Protein AF-A0A2A2QNN0-F1 (afdb_monomer)

Sequence (94 aa):
MLKKYAIDYTIHPQHNHAVCTHFTDDPIEAEDFLMHLLVARARIGEIRHDGVALVGLQYDRLLRIAAERIASAMLLESLVLDPSAVKARFGLAI

Solvent-accessible surface area (backbone atoms only — not comparable to full-atom values): 5268 Å² total; per-residue (Å²): 132,84,56,32,34,39,38,32,32,20,68,54,58,93,85,37,84,64,77,46,72,50,74,38,71,49,71,64,59,52,36,53,50,50,31,51,36,59,76,67,62,32,44,76,69,51,47,23,50,77,84,39,75,52,58,66,71,63,40,52,48,50,53,48,47,19,52,27,33,52,54,38,52,53,47,30,68,77,66,73,48,56,72,69,55,47,34,74,76,70,69,40,48,124

Foldseek 3Di:
DPFFKWWWWAQPVVPDDDIDIDTHNDLVVVLVVLLVCVVSVIGTDFIGGNNHTDDDPRVVVSNQLSVLVNVQVCCCVVVVDDPVCCCVPPVGHD

Structure (mmCIF, N/CA/C/O backbone):
data_AF-A0A2A2QNN0-F1
#
_entry.id   AF-A0A2A2QNN0-F1
#
loop_
_atom_site.group_PDB
_atom_site.id
_atom_site.type_symbol
_atom_site.label_atom_id
_atom_site.label_alt_id
_atom_site.label_comp_id
_atom_site.label_asym_id
_atom_site.label_entity_id
_atom_site.label_seq_id
_atom_site.pdbx_PDB_ins_code
_atom_site.Cartn_x
_atom_site.Cartn_y
_atom_site.Cartn_z
_atom_site.occupancy
_atom_site.B_iso_or_equiv
_atom_site.auth_seq_id
_atom_site.auth_comp_id
_atom_site.auth_asym_id
_atom_site.auth_atom_id
_atom_site.pdbx_PDB_model_num
ATOM 1 N N . MET A 1 1 ? -0.693 14.502 -18.680 1.00 53.22 1 MET A N 1
ATOM 2 C CA . MET A 1 1 ? -0.169 14.582 -17.301 1.00 53.22 1 MET A CA 1
ATOM 3 C C . MET A 1 1 ? 0.827 13.451 -17.112 1.00 53.22 1 MET A C 1
ATOM 5 O O . MET A 1 1 ? 0.526 12.347 -17.552 1.00 53.22 1 MET A O 1
ATOM 9 N N . LEU A 1 2 ? 2.018 13.725 -16.567 1.00 55.84 2 LEU A N 1
ATOM 10 C CA . LEU A 1 2 ? 2.954 12.660 -16.192 1.00 55.84 2 LEU A CA 1
ATOM 11 C C . LEU A 1 2 ? 2.335 11.904 -15.015 1.00 55.84 2 LEU A C 1
ATOM 13 O O . LEU A 1 2 ? 1.995 12.523 -14.009 1.00 55.84 2 LEU A O 1
ATOM 17 N N . LYS A 1 3 ? 2.151 10.593 -15.158 1.00 63.69 3 LYS A N 1
ATOM 18 C CA . LYS A 1 3 ? 1.658 9.759 -14.063 1.00 63.69 3 LYS A CA 1
ATOM 19 C C . LYS A 1 3 ? 2.757 9.647 -13.009 1.00 63.69 3 LYS A C 1
ATOM 21 O O . LYS A 1 3 ? 3.886 9.299 -13.357 1.00 63.69 3 LYS A O 1
ATOM 26 N N . LYS A 1 4 ? 2.437 9.987 -11.759 1.00 86.44 4 LYS A N 1
ATOM 27 C CA . LYS A 1 4 ? 3.427 10.066 -10.677 1.00 86.44 4 LYS A CA 1
ATOM 28 C C . LYS A 1 4 ? 3.848 8.689 -10.202 1.00 86.44 4 LYS A C 1
ATOM 30 O O . LYS A 1 4 ? 5.035 8.453 -10.041 1.00 86.44 4 LYS A O 1
ATOM 35 N N . TYR A 1 5 ? 2.906 7.772 -10.034 1.00 93.62 5 TYR A N 1
ATOM 36 C CA . TYR A 1 5 ? 3.170 6.408 -9.609 1.00 93.62 5 TYR A CA 1
ATOM 37 C C . TYR A 1 5 ? 3.205 5.438 -10.789 1.00 93.62 5 TYR A C 1
ATOM 39 O O . TYR A 1 5 ? 2.369 5.492 -11.695 1.00 93.62 5 TYR A O 1
ATOM 47 N N . ALA A 1 6 ? 4.154 4.508 -10.736 1.00 96.62 6 ALA A N 1
ATOM 48 C CA . ALA A 1 6 ? 4.185 3.310 -11.563 1.00 96.62 6 ALA A CA 1
ATOM 49 C C . ALA A 1 6 ? 4.469 2.098 -10.667 1.00 96.62 6 ALA A C 1
ATOM 51 O O . ALA A 1 6 ? 5.500 2.061 -10.00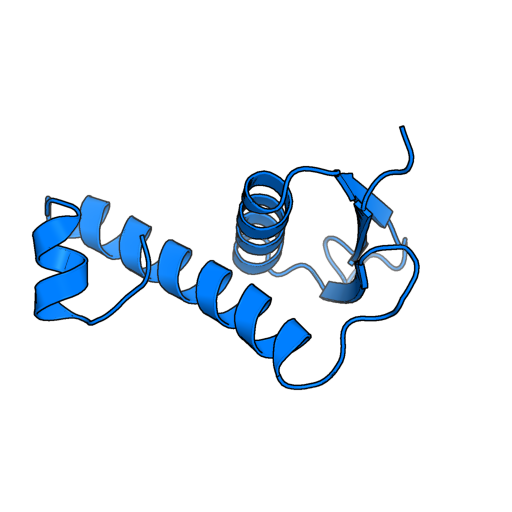0 1.00 96.62 6 ALA A O 1
ATOM 52 N N . ILE A 1 7 ? 3.560 1.126 -10.643 1.00 97.25 7 ILE A N 1
ATOM 53 C CA . ILE A 1 7 ? 3.643 -0.073 -9.803 1.00 97.25 7 ILE A CA 1
ATOM 54 C C . ILE A 1 7 ? 3.744 -1.285 -10.719 1.00 97.25 7 ILE A C 1
ATOM 56 O O . ILE A 1 7 ? 2.784 -1.603 -11.424 1.00 97.25 7 ILE A O 1
ATOM 60 N N . ASP A 1 8 ? 4.886 -1.962 -10.695 1.00 97.38 8 ASP A N 1
ATOM 61 C CA . ASP A 1 8 ? 5.094 -3.206 -11.428 1.00 97.38 8 ASP A CA 1
ATOM 62 C C . ASP A 1 8 ? 4.625 -4.397 -10.600 1.00 97.38 8 ASP A C 1
ATOM 64 O O . ASP A 1 8 ? 4.904 -4.497 -9.402 1.00 97.38 8 ASP A O 1
ATOM 68 N N . TYR A 1 9 ? 3.926 -5.331 -11.237 1.00 97.00 9 TYR A N 1
ATOM 69 C CA . TYR A 1 9 ? 3.387 -6.501 -10.562 1.00 97.00 9 TYR A CA 1
ATOM 70 C C . TYR A 1 9 ? 3.188 -7.695 -11.498 1.00 97.00 9 TYR A C 1
ATOM 72 O O . TYR A 1 9 ? 3.103 -7.562 -12.718 1.00 97.00 9 TYR A O 1
ATOM 80 N N . THR A 1 10 ? 3.055 -8.878 -10.902 1.00 96.56 10 THR A N 1
ATOM 81 C CA . THR A 1 10 ? 2.677 -10.118 -11.588 1.00 96.56 10 THR A CA 1
ATOM 82 C C . THR A 1 10 ? 1.536 -10.791 -10.833 1.00 96.56 10 THR A C 1
ATOM 84 O O . THR A 1 10 ? 1.672 -11.137 -9.656 1.00 96.56 10 THR A O 1
ATOM 87 N N . ILE A 1 11 ? 0.412 -11.015 -11.517 1.00 93.12 11 ILE A N 1
ATOM 88 C CA . ILE A 1 11 ? -0.723 -11.790 -10.990 1.00 93.12 11 ILE A CA 1
ATOM 89 C C . ILE A 1 11 ? -0.432 -13.284 -11.172 1.00 93.12 11 ILE A C 1
ATOM 91 O O . ILE A 1 11 ? 0.038 -13.678 -12.236 1.00 93.12 11 ILE A O 1
ATOM 95 N N . HIS A 1 12 ? -0.751 -14.115 -10.175 1.00 86.56 12 HIS A N 1
ATOM 96 C CA . HIS A 1 12 ? -0.476 -15.561 -10.165 1.00 86.56 12 HIS A CA 1
ATOM 97 C C . HIS A 1 12 ? 1.004 -15.900 -10.428 1.00 86.56 12 HIS A C 1
ATOM 99 O O . HIS A 1 12 ? 1.304 -16.693 -11.321 1.00 86.56 12 HIS A O 1
ATOM 105 N N . PRO A 1 13 ? 1.953 -15.356 -9.644 1.00 82.19 13 PRO A N 1
ATOM 106 C CA . PRO A 1 13 ? 3.390 -15.459 -9.927 1.00 82.19 13 PRO A CA 1
ATOM 107 C C . PRO A 1 13 ? 3.952 -16.893 -9.913 1.00 82.19 13 PRO A C 1
ATOM 109 O O . PRO A 1 13 ? 5.094 -17.104 -10.303 1.00 82.19 13 PRO A O 1
ATOM 112 N N . GLN A 1 14 ? 3.178 -17.878 -9.447 1.00 84.25 14 GLN A N 1
ATOM 113 C CA . GLN A 1 14 ? 3.526 -19.302 -9.516 1.00 84.25 14 GLN A CA 1
ATOM 114 C C . GLN A 1 14 ? 3.333 -19.903 -10.920 1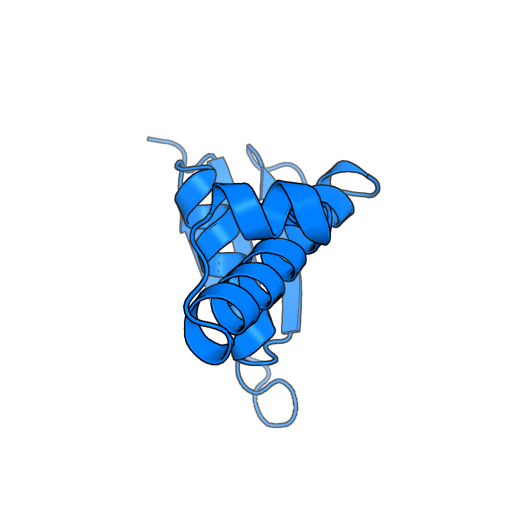.00 84.25 14 GLN A C 1
ATOM 116 O O . GLN A 1 14 ? 3.978 -20.892 -11.245 1.00 84.25 14 GLN A O 1
ATOM 121 N N . HIS A 1 15 ? 2.455 -19.315 -11.741 1.00 83.12 15 HIS A N 1
ATOM 122 C CA . HIS A 1 15 ? 2.059 -19.834 -13.059 1.00 83.12 15 HIS A CA 1
ATOM 123 C C . HIS A 1 15 ? 2.217 -18.805 -14.187 1.00 83.12 15 HIS A C 1
ATOM 125 O O . HIS A 1 15 ? 2.030 -19.132 -15.356 1.00 83.12 15 HIS A O 1
ATOM 131 N N . ASN A 1 16 ? 2.519 -17.554 -13.845 1.00 81.38 16 ASN A N 1
ATOM 132 C CA . ASN A 1 16 ? 2.585 -16.436 -14.769 1.00 81.38 16 ASN A CA 1
ATOM 133 C C . ASN A 1 16 ? 3.863 -15.631 -14.523 1.00 81.38 16 ASN A C 1
ATOM 135 O O . ASN A 1 16 ? 4.236 -15.372 -13.380 1.00 81.38 16 ASN A O 1
ATOM 139 N N . HIS A 1 17 ? 4.501 -15.212 -15.614 1.00 83.19 17 HIS A N 1
ATOM 140 C CA . HIS A 1 17 ? 5.717 -14.398 -15.611 1.00 83.19 17 HIS A CA 1
ATOM 141 C C . HIS A 1 17 ? 5.510 -13.022 -16.256 1.00 83.19 17 HIS A C 1
ATOM 143 O O . HIS A 1 17 ? 6.451 -12.234 -16.321 1.00 83.19 17 HIS A O 1
ATOM 149 N N . ALA A 1 18 ? 4.302 -12.723 -16.744 1.00 91.00 18 ALA A N 1
ATOM 150 C CA . ALA A 1 18 ? 4.003 -11.425 -17.326 1.00 91.00 18 ALA A CA 1
ATOM 151 C C . ALA A 1 18 ? 4.071 -10.334 -16.249 1.00 91.00 18 ALA A C 1
ATOM 153 O O . ALA A 1 18 ? 3.412 -10.418 -15.208 1.00 91.00 18 ALA A O 1
ATOM 154 N N . VAL A 1 19 ? 4.879 -9.311 -16.514 1.00 93.38 19 VAL A N 1
ATOM 155 C CA . VAL A 1 19 ? 4.938 -8.102 -15.695 1.00 93.38 19 VAL A CA 1
ATOM 156 C C . VAL A 1 19 ? 3.943 -7.102 -16.265 1.00 93.38 19 VAL A C 1
ATOM 158 O O . VAL A 1 19 ? 3.978 -6.776 -17.451 1.00 93.38 19 VAL A O 1
ATOM 161 N N . CYS A 1 20 ? 3.046 -6.635 -15.411 1.00 95.56 20 CYS A N 1
ATOM 162 C CA . CYS A 1 20 ? 2.124 -5.551 -15.694 1.00 95.56 20 CYS A CA 1
ATOM 163 C C . CYS A 1 20 ? 2.564 -4.312 -14.919 1.00 95.56 20 CYS A C 1
ATOM 165 O O . CYS A 1 20 ? 3.134 -4.432 -13.836 1.00 95.56 20 CYS A O 1
ATOM 167 N N . THR A 1 21 ? 2.240 -3.132 -15.442 1.00 96.62 21 THR A N 1
ATOM 168 C CA . THR A 1 21 ? 2.469 -1.869 -14.738 1.00 96.62 21 THR A CA 1
ATOM 169 C C . THR A 1 21 ? 1.152 -1.131 -14.592 1.00 96.62 21 THR A C 1
ATOM 171 O O . THR A 1 21 ? 0.464 -0.857 -15.578 1.00 96.62 21 THR A O 1
ATOM 174 N N . HIS A 1 22 ? 0.791 -0.812 -13.356 1.00 96.38 22 HIS A N 1
ATOM 175 C CA . HIS A 1 22 ? -0.296 0.107 -13.059 1.00 96.38 22 HIS A CA 1
ATOM 176 C C . HIS A 1 22 ? 0.274 1.515 -12.914 1.00 96.38 22 HIS A C 1
ATOM 178 O O . HIS A 1 22 ? 1.337 1.695 -12.323 1.00 96.38 22 HIS A O 1
ATOM 184 N N . PHE A 1 23 ? -0.430 2.511 -13.448 1.00 95.62 23 PHE A N 1
ATOM 185 C CA . PHE A 1 23 ? 0.018 3.892 -13.386 1.00 95.62 23 PHE A CA 1
ATOM 186 C C . PHE A 1 23 ? -1.108 4.820 -12.943 1.00 95.62 23 PHE A C 1
ATOM 188 O O . PHE A 1 23 ? -2.144 4.877 -13.617 1.00 95.62 23 PHE A O 1
ATOM 195 N N . THR A 1 24 ? -0.825 5.641 -11.937 1.00 94.69 24 THR A N 1
ATOM 196 C CA . THR A 1 24 ? -1.741 6.636 -11.370 1.00 94.69 24 THR A CA 1
ATOM 197 C C . THR A 1 24 ? -0.975 7.888 -10.933 1.00 94.69 24 THR A C 1
ATOM 199 O O . THR A 1 24 ? 0.235 7.844 -10.714 1.00 94.69 24 THR A O 1
ATOM 202 N N . ASP A 1 25 ? -1.635 9.036 -10.871 1.00 92.06 25 ASP A N 1
ATOM 203 C CA . ASP A 1 25 ? -1.148 10.256 -10.224 1.00 92.06 25 ASP A CA 1
ATOM 204 C C . ASP A 1 25 ? -1.811 10.526 -8.863 1.00 92.06 25 ASP A C 1
ATOM 206 O O . ASP A 1 25 ? -1.363 11.429 -8.149 1.00 92.06 25 ASP A O 1
ATOM 210 N N . ASP A 1 26 ? -2.802 9.718 -8.478 1.00 91.25 26 ASP A N 1
ATOM 211 C CA . ASP A 1 26 ? -3.480 9.777 -7.189 1.00 91.25 26 ASP A CA 1
ATOM 212 C C . ASP A 1 26 ? -2.769 8.868 -6.162 1.00 91.25 26 ASP A C 1
ATOM 214 O O . ASP A 1 26 ? -2.706 7.646 -6.339 1.00 91.25 26 ASP A O 1
ATOM 218 N N . PRO A 1 27 ? -2.213 9.429 -5.069 1.00 88.62 27 PRO A N 1
ATOM 219 C CA . PRO A 1 27 ? -1.608 8.628 -4.009 1.00 88.62 27 PRO A CA 1
ATOM 220 C C . PRO A 1 27 ? -2.606 7.690 -3.312 1.00 88.62 27 PRO A C 1
ATOM 222 O O . PRO A 1 27 ? -2.192 6.629 -2.851 1.00 88.62 27 PRO A O 1
ATOM 225 N N . ILE A 1 28 ? -3.894 8.044 -3.240 1.00 90.06 28 ILE A N 1
ATOM 226 C CA . ILE A 1 28 ? -4.920 7.193 -2.623 1.00 90.06 28 ILE A CA 1
ATOM 227 C C . ILE A 1 28 ? -5.183 5.980 -3.516 1.00 90.06 28 ILE A C 1
ATOM 229 O O . ILE A 1 28 ? -5.155 4.855 -3.025 1.00 90.06 28 ILE A O 1
ATOM 233 N N . GLU A 1 29 ? -5.342 6.187 -4.827 1.00 93.44 29 GLU A N 1
ATOM 234 C CA . GLU A 1 29 ? -5.484 5.085 -5.786 1.00 93.44 29 GLU A CA 1
ATOM 235 C C . GLU A 1 29 ? -4.264 4.154 -5.754 1.00 93.44 29 GLU A C 1
ATOM 237 O O . GLU A 1 29 ? -4.420 2.935 -5.794 1.00 93.44 29 GLU A O 1
ATOM 242 N N . ALA A 1 30 ? -3.045 4.695 -5.636 1.00 93.62 30 ALA A N 1
ATOM 243 C CA . ALA A 1 30 ? -1.841 3.876 -5.514 1.00 93.62 30 ALA A CA 1
ATOM 244 C C . ALA A 1 30 ? -1.879 2.979 -4.264 1.00 93.62 30 ALA A C 1
ATOM 246 O O . ALA A 1 30 ? -1.561 1.791 -4.354 1.00 93.62 30 ALA A O 1
ATOM 247 N N . GLU A 1 31 ? -2.285 3.517 -3.110 1.00 93.06 31 GLU A N 1
ATOM 248 C CA . GLU A 1 31 ? -2.452 2.748 -1.869 1.00 93.06 31 GLU A CA 1
ATOM 249 C C . GLU A 1 31 ? -3.540 1.671 -2.005 1.00 93.06 31 GLU A C 1
ATOM 251 O O . GLU A 1 31 ? -3.308 0.513 -1.648 1.00 93.06 31 GLU A O 1
ATOM 256 N N . ASP A 1 32 ? -4.691 2.013 -2.586 1.00 94.38 32 ASP A N 1
ATOM 257 C CA . ASP A 1 32 ? -5.797 1.075 -2.809 1.00 94.38 32 ASP A CA 1
ATOM 258 C C . ASP A 1 32 ? -5.418 -0.016 -3.820 1.00 94.38 32 ASP A C 1
ATOM 260 O O . ASP A 1 32 ? -5.780 -1.185 -3.674 1.00 94.38 32 ASP A O 1
ATOM 264 N N . PHE A 1 33 ? -4.632 0.313 -4.842 1.00 96.62 33 PHE A N 1
ATOM 265 C CA . PHE A 1 33 ? -4.127 -0.679 -5.781 1.00 96.62 33 PHE A CA 1
ATOM 266 C C . PHE A 1 33 ? -3.151 -1.648 -5.106 1.00 96.62 33 PHE A C 1
ATO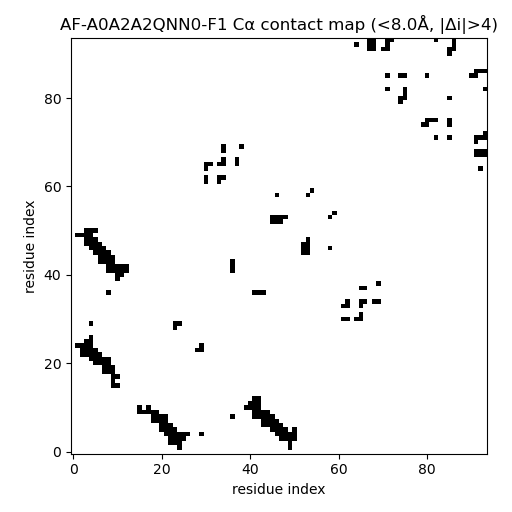M 268 O O . PHE A 1 33 ? -3.257 -2.862 -5.297 1.00 96.62 33 PHE A O 1
ATOM 275 N N . LEU A 1 34 ? -2.244 -1.150 -4.259 1.00 97.25 34 LEU A N 1
ATOM 276 C CA . LEU A 1 34 ? -1.363 -2.002 -3.452 1.00 97.25 34 LEU A CA 1
ATOM 277 C C . LEU A 1 34 ? -2.167 -2.909 -2.515 1.00 97.25 34 LEU A C 1
ATOM 279 O O . LEU A 1 34 ? -1.836 -4.088 -2.385 1.00 97.25 34 LEU A O 1
ATOM 283 N N . MET A 1 35 ? -3.255 -2.402 -1.931 1.00 96.94 35 MET A N 1
ATOM 284 C CA . MET A 1 35 ? -4.194 -3.196 -1.139 1.00 96.94 35 MET A CA 1
ATOM 285 C C . MET A 1 35 ? -4.732 -4.387 -1.945 1.00 96.94 35 MET A C 1
ATOM 287 O O . MET A 1 35 ? -4.639 -5.534 -1.500 1.00 96.94 35 MET A O 1
ATOM 291 N N . HIS A 1 36 ? -5.220 -4.143 -3.165 1.00 96.31 36 HIS A N 1
ATOM 292 C CA . HIS A 1 36 ? -5.711 -5.199 -4.052 1.00 96.31 36 HIS A CA 1
ATOM 293 C C . HIS A 1 36 ? -4.625 -6.218 -4.415 1.00 96.31 36 HIS A C 1
ATOM 295 O O . HIS A 1 36 ? -4.893 -7.421 -4.408 1.00 96.31 36 HIS A O 1
ATOM 301 N N . LEU A 1 37 ? -3.396 -5.771 -4.694 1.00 97.25 37 LEU A N 1
ATOM 302 C CA . LEU A 1 37 ? -2.278 -6.672 -4.990 1.00 97.25 37 LEU A CA 1
ATOM 303 C C . LEU A 1 37 ? -1.944 -7.581 -3.800 1.00 97.25 37 LEU A C 1
ATOM 305 O O . LEU A 1 37 ? -1.717 -8.778 -3.996 1.00 97.25 37 LEU A O 1
ATOM 309 N N . LEU A 1 38 ? -1.950 -7.041 -2.578 1.00 96.88 38 LEU A N 1
ATOM 310 C CA . LEU A 1 38 ? -1.714 -7.811 -1.354 1.00 96.88 38 LEU A CA 1
ATOM 311 C C . LEU A 1 38 ? -2.816 -8.855 -1.125 1.00 96.88 38 LEU A C 1
ATOM 313 O O . LEU A 1 38 ? -2.506 -10.027 -0.900 1.00 96.88 38 LEU A O 1
ATOM 317 N N . VAL A 1 39 ? -4.091 -8.468 -1.251 1.00 96.25 39 VAL A N 1
ATOM 318 C CA . VAL A 1 39 ? -5.237 -9.390 -1.128 1.00 96.25 39 VAL A CA 1
ATOM 319 C C . VAL A 1 39 ? -5.175 -10.494 -2.188 1.00 96.25 39 VAL A C 1
ATOM 321 O O . VAL A 1 39 ? -5.358 -11.670 -1.872 1.00 96.25 39 VAL A O 1
ATOM 324 N N . ALA A 1 40 ? -4.839 -10.139 -3.431 1.00 94.75 40 ALA A N 1
ATOM 325 C CA . ALA A 1 40 ? -4.685 -11.081 -4.539 1.00 94.75 40 ALA A CA 1
ATOM 326 C C . ALA A 1 40 ? -3.419 -11.950 -4.442 1.00 94.75 40 ALA A C 1
ATOM 328 O O . ALA A 1 40 ? -3.211 -12.826 -5.285 1.00 94.75 40 ALA A O 1
ATOM 329 N N . ARG A 1 41 ? -2.555 -11.713 -3.444 1.00 94.44 41 ARG A N 1
ATOM 330 C CA . ARG A 1 41 ? -1.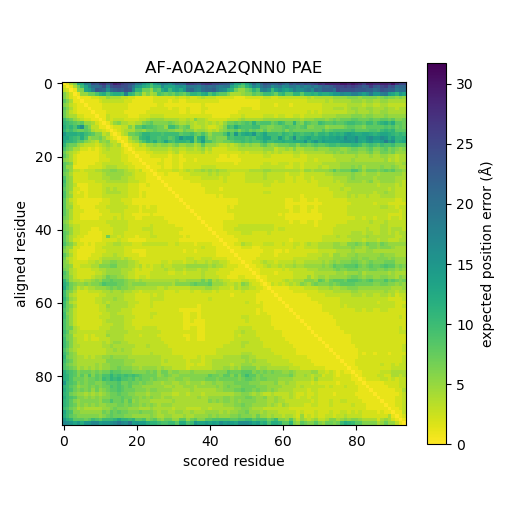243 -12.365 -3.294 1.00 94.44 41 ARG A CA 1
ATOM 331 C C . ARG A 1 41 ? -0.396 -12.252 -4.568 1.00 94.44 41 ARG A C 1
ATOM 333 O O . ARG A 1 41 ? 0.330 -13.179 -4.939 1.00 94.44 41 ARG A O 1
ATOM 340 N N . ALA A 1 42 ? -0.516 -11.120 -5.259 1.00 96.12 42 ALA A N 1
ATOM 341 C CA . ALA A 1 42 ? 0.295 -10.803 -6.421 1.00 96.12 42 ALA A CA 1
ATOM 342 C C . ALA A 1 42 ? 1.749 -10.558 -5.998 1.00 96.12 42 ALA A C 1
ATOM 344 O O . ALA A 1 42 ? 2.036 -10.159 -4.868 1.00 96.12 42 ALA A O 1
ATOM 345 N N . ARG A 1 43 ? 2.689 -10.775 -6.920 1.00 95.88 43 ARG A N 1
ATOM 346 C CA . ARG A 1 43 ? 4.072 -10.341 -6.709 1.00 95.88 43 ARG A CA 1
ATOM 347 C C . ARG A 1 43 ? 4.161 -8.859 -7.043 1.00 95.88 43 ARG A C 1
ATOM 349 O O . ARG A 1 43 ? 3.930 -8.500 -8.192 1.00 95.88 43 ARG A O 1
ATOM 356 N N . ILE A 1 44 ? 4.518 -8.038 -6.062 1.00 96.25 44 ILE A N 1
ATOM 357 C CA . ILE A 1 44 ? 4.863 -6.627 -6.260 1.00 96.25 44 ILE A CA 1
ATOM 358 C C . ILE A 1 44 ? 6.347 -6.570 -6.632 1.00 96.25 44 ILE A C 1
ATOM 360 O O . ILE A 1 44 ? 7.179 -7.161 -5.943 1.00 96.25 44 ILE A O 1
ATOM 364 N N . GLY A 1 45 ? 6.657 -5.934 -7.758 1.00 95.00 45 GLY A N 1
ATOM 365 C CA . GLY A 1 45 ? 8.015 -5.714 -8.241 1.00 95.00 45 GLY A CA 1
ATOM 366 C C . GLY A 1 45 ? 8.557 -4.388 -7.721 1.00 95.00 45 GLY A C 1
ATOM 367 O O . GLY A 1 45 ? 8.939 -4.271 -6.559 1.00 95.00 45 GLY A O 1
ATOM 368 N N . GLU A 1 46 ? 8.577 -3.385 -8.592 1.00 96.00 46 GLU A N 1
ATOM 369 C CA . GLU A 1 46 ? 9.056 -2.041 -8.285 1.00 96.00 46 GLU A CA 1
ATOM 370 C C . GLU A 1 46 ? 7.885 -1.063 -8.134 1.00 96.00 46 GLU A C 1
ATOM 372 O O . GLU A 1 46 ? 6.915 -1.113 -8.890 1.00 96.00 46 GLU A O 1
ATOM 377 N N . ILE A 1 47 ? 7.988 -0.150 -7.167 1.00 96.25 47 ILE A N 1
ATOM 378 C CA . ILE A 1 47 ? 7.096 1.005 -7.044 1.00 96.25 47 ILE A CA 1
ATOM 379 C C . ILE A 1 47 ? 7.939 2.236 -7.350 1.00 96.25 47 ILE A C 1
ATOM 381 O O . ILE A 1 47 ? 8.923 2.491 -6.660 1.00 96.25 47 ILE A O 1
ATOM 385 N N . ARG A 1 48 ? 7.569 3.006 -8.369 1.00 95.81 48 ARG A N 1
ATOM 386 C CA . ARG A 1 48 ? 8.247 4.249 -8.751 1.00 95.81 48 ARG A CA 1
ATOM 387 C C . ARG A 1 48 ? 7.340 5.442 -8.483 1.00 95.81 48 ARG A C 1
ATOM 389 O O . ARG A 1 48 ? 6.149 5.362 -8.769 1.00 95.81 48 ARG A O 1
ATOM 396 N N . HIS A 1 49 ? 7.912 6.535 -7.986 1.00 93.88 49 HIS A N 1
ATOM 397 C CA . HIS A 1 49 ? 7.269 7.840 -7.843 1.00 93.88 49 HIS A CA 1
ATOM 398 C C . HIS A 1 49 ? 8.084 8.901 -8.595 1.00 93.88 49 HIS A C 1
ATOM 400 O O . HIS A 1 49 ? 9.293 9.003 -8.400 1.00 93.88 49 HIS A O 1
ATOM 406 N N . ASP A 1 50 ? 7.441 9.653 -9.486 1.00 91.94 50 ASP A N 1
ATOM 407 C CA . ASP A 1 50 ? 8.072 10.606 -10.409 1.00 91.94 50 ASP A CA 1
ATOM 408 C C . ASP A 1 50 ? 9.242 9.983 -11.201 1.00 91.94 50 ASP A C 1
ATOM 410 O O . ASP A 1 50 ? 10.281 10.598 -11.434 1.00 91.94 50 ASP A O 1
ATOM 414 N N . GLY A 1 51 ? 9.080 8.716 -11.602 1.00 90.62 51 GLY A N 1
ATOM 415 C CA . GLY A 1 51 ? 10.093 7.948 -12.336 1.00 90.62 51 GLY A CA 1
ATOM 416 C C . GLY A 1 51 ? 11.247 7.410 -11.482 1.00 90.62 51 GLY A C 1
ATOM 417 O O . GLY A 1 51 ? 12.097 6.695 -12.008 1.00 90.62 51 GLY A O 1
ATOM 418 N N . VAL A 1 52 ? 11.269 7.695 -10.178 1.00 92.75 52 VAL A N 1
ATOM 419 C CA . VAL A 1 52 ? 12.304 7.229 -9.248 1.00 92.75 52 VAL A CA 1
ATOM 420 C C . VAL A 1 52 ? 11.791 6.040 -8.448 1.00 92.75 52 VAL A C 1
ATOM 422 O O . VAL A 1 52 ? 10.701 6.091 -7.882 1.00 92.75 52 VAL A O 1
ATOM 425 N N . ALA A 1 53 ? 12.583 4.972 -8.378 1.00 95.06 53 ALA A N 1
ATOM 426 C CA . ALA A 1 53 ? 12.289 3.814 -7.544 1.00 95.06 53 ALA A CA 1
ATOM 427 C C . ALA A 1 53 ? 12.160 4.217 -6.069 1.00 95.06 53 ALA A C 1
ATOM 429 O O . ALA A 1 53 ? 13.078 4.798 -5.484 1.00 95.06 53 ALA A O 1
ATOM 430 N N . LEU A 1 54 ? 11.023 3.891 -5.458 1.00 94.38 54 LEU A N 1
ATOM 431 C CA . LEU A 1 54 ? 10.853 3.999 -4.019 1.00 94.38 54 LEU A CA 1
ATOM 432 C C . LEU A 1 54 ? 11.638 2.879 -3.347 1.00 94.38 54 LEU A C 1
ATOM 434 O O . LEU A 1 54 ? 11.510 1.708 -3.699 1.00 94.38 54 LEU A O 1
ATOM 438 N N . VAL A 1 55 ? 12.435 3.246 -2.348 1.00 91.88 55 VAL A N 1
ATOM 439 C CA . VAL A 1 55 ? 13.287 2.318 -1.601 1.00 91.88 55 VAL A CA 1
ATOM 440 C C . VAL A 1 55 ? 13.202 2.586 -0.102 1.00 91.88 55 VAL A C 1
ATOM 442 O O . VAL A 1 55 ? 12.874 3.695 0.336 1.00 91.88 55 VAL A O 1
ATOM 445 N N . GLY A 1 56 ? 13.508 1.558 0.691 1.00 92.88 56 GLY A N 1
ATOM 446 C CA . GLY A 1 56 ? 13.540 1.629 2.150 1.00 92.88 56 GLY A CA 1
ATOM 447 C C . GLY A 1 56 ? 12.232 2.155 2.740 1.00 92.88 56 GLY A C 1
ATOM 448 O O . GLY A 1 56 ? 11.146 1.719 2.368 1.00 92.88 56 GLY A O 1
ATOM 449 N N . LEU A 1 57 ? 12.336 3.150 3.625 1.00 92.62 57 LEU A N 1
ATOM 450 C CA . LEU A 1 57 ? 11.212 3.626 4.435 1.00 92.62 57 LEU A CA 1
ATOM 451 C C . LEU A 1 57 ? 9.990 4.086 3.620 1.00 92.62 57 LEU A C 1
ATOM 453 O O . LEU A 1 57 ? 8.865 3.936 4.085 1.00 92.62 57 LEU A O 1
ATOM 457 N N . GLN A 1 58 ? 10.184 4.665 2.430 1.00 90.44 58 GLN A N 1
ATOM 458 C CA . GLN A 1 58 ? 9.063 5.144 1.607 1.00 90.44 58 GLN A CA 1
ATOM 459 C C . GLN A 1 58 ? 8.273 3.980 1.002 1.00 90.44 58 GLN A C 1
ATOM 461 O O . GLN A 1 58 ? 7.044 3.993 1.027 1.00 90.44 58 GLN A O 1
ATOM 466 N N . TYR A 1 59 ? 8.990 2.963 0.523 1.00 93.56 59 TYR A N 1
ATOM 467 C CA . TYR A 1 59 ? 8.409 1.723 0.020 1.00 93.56 59 TYR A CA 1
ATOM 468 C C . TYR A 1 59 ? 7.663 0.981 1.137 1.00 93.56 59 TYR A C 1
ATOM 470 O O . TYR A 1 59 ? 6.470 0.695 1.014 1.00 93.56 59 TYR A O 1
ATOM 478 N N . ASP A 1 60 ? 8.333 0.776 2.275 1.00 95.50 60 ASP A N 1
ATOM 479 C CA . ASP A 1 60 ? 7.770 0.068 3.428 1.00 95.50 60 ASP A CA 1
ATOM 480 C C . ASP A 1 60 ? 6.535 0.780 3.984 1.00 95.50 60 ASP A C 1
ATOM 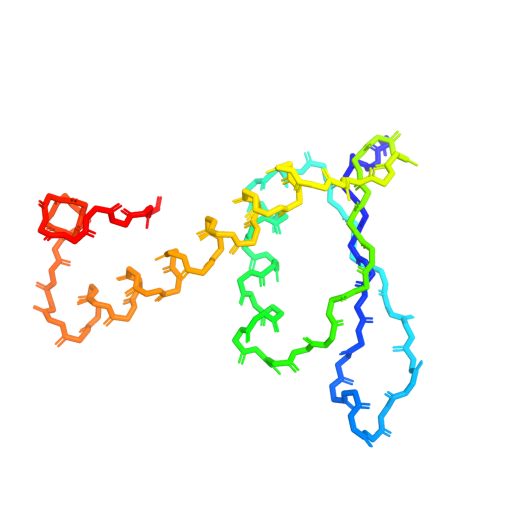482 O O . ASP A 1 60 ? 5.569 0.138 4.395 1.00 95.50 60 ASP A O 1
ATOM 486 N N . ARG A 1 61 ? 6.531 2.119 3.976 1.00 93.31 61 ARG A N 1
ATOM 487 C CA . ARG A 1 61 ? 5.394 2.911 4.446 1.00 93.31 61 ARG A CA 1
ATOM 488 C C . ARG A 1 61 ? 4.144 2.682 3.598 1.00 93.31 61 ARG A C 1
ATOM 490 O O . ARG A 1 61 ? 3.082 2.521 4.192 1.00 93.31 61 ARG A O 1
ATOM 497 N N . LEU A 1 62 ? 4.252 2.666 2.267 1.00 92.62 62 LEU A N 1
ATOM 498 C CA . LEU A 1 62 ? 3.099 2.429 1.388 1.00 92.62 62 LEU A CA 1
ATOM 499 C C . LEU A 1 62 ? 2.520 1.029 1.604 1.00 92.62 62 LEU A C 1
ATOM 501 O O . LEU A 1 62 ? 1.314 0.878 1.783 1.00 92.62 62 LEU A O 1
ATOM 505 N N . LEU A 1 63 ? 3.384 0.012 1.668 1.00 95.44 63 LEU A N 1
ATOM 506 C CA . LEU A 1 63 ? 2.946 -1.361 1.919 1.00 95.44 63 LEU A CA 1
ATOM 507 C C . LEU A 1 63 ? 2.339 -1.532 3.310 1.00 95.44 63 LEU A C 1
ATOM 509 O O . LEU A 1 63 ? 1.339 -2.232 3.456 1.00 95.44 63 LEU A O 1
ATOM 513 N N . ARG A 1 64 ? 2.909 -0.878 4.327 1.00 95.56 64 ARG A N 1
ATOM 514 C CA . ARG A 1 64 ? 2.355 -0.895 5.682 1.00 95.56 64 ARG A CA 1
ATOM 515 C C . ARG A 1 64 ? 0.971 -0.256 5.720 1.00 95.56 64 ARG A C 1
ATOM 517 O O . ARG A 1 64 ? 0.075 -0.858 6.292 1.00 95.56 64 ARG A O 1
ATOM 524 N N . ILE A 1 65 ? 0.783 0.914 5.105 1.00 94.31 65 ILE A N 1
ATOM 525 C CA . ILE A 1 65 ? -0.530 1.578 5.053 1.00 94.31 65 ILE A CA 1
ATOM 526 C C . ILE A 1 65 ? -1.552 0.678 4.353 1.00 94.31 65 ILE A C 1
ATOM 528 O O . ILE A 1 65 ? -2.633 0.459 4.894 1.00 94.31 65 ILE A O 1
ATOM 532 N N . ALA A 1 66 ? -1.194 0.095 3.205 1.00 95.38 66 ALA A N 1
ATOM 533 C CA . ALA A 1 66 ? -2.064 -0.842 2.503 1.00 95.38 66 ALA A CA 1
ATOM 534 C C . ALA A 1 66 ? -2.429 -2.051 3.385 1.00 95.38 66 ALA A C 1
ATOM 536 O O . ALA A 1 66 ? -3.601 -2.398 3.495 1.00 95.38 66 ALA A O 1
ATOM 537 N N . ALA A 1 67 ? -1.458 -2.662 4.072 1.00 95.94 67 ALA A N 1
ATOM 538 C CA . ALA A 1 67 ? -1.699 -3.794 4.969 1.00 95.94 67 ALA A CA 1
ATOM 539 C C . ALA A 1 67 ? -2.570 -3.428 6.185 1.00 95.94 67 ALA A C 1
ATOM 541 O O . ALA A 1 67 ? -3.463 -4.190 6.558 1.00 95.94 67 ALA A O 1
ATOM 542 N N . GLU A 1 68 ? -2.337 -2.263 6.790 1.00 95.56 68 GLU A N 1
ATOM 543 C CA . GLU A 1 68 ? -3.150 -1.753 7.894 1.00 95.56 68 GLU A CA 1
ATOM 544 C C . GLU A 1 68 ? -4.595 -1.506 7.451 1.00 95.56 68 GLU A C 1
ATOM 546 O O . GLU A 1 68 ? -5.509 -1.917 8.162 1.00 95.56 68 GLU A O 1
ATOM 551 N N . ARG A 1 69 ? -4.820 -0.940 6.256 1.00 93.62 69 ARG A N 1
ATOM 552 C CA . ARG A 1 69 ? -6.168 -0.756 5.694 1.00 93.62 69 ARG A CA 1
ATOM 553 C C . ARG A 1 69 ? -6.895 -2.080 5.454 1.00 93.62 69 ARG A C 1
ATOM 555 O O . ARG A 1 69 ? -8.081 -2.163 5.761 1.00 93.62 69 ARG A O 1
ATOM 562 N N . ILE A 1 70 ? -6.201 -3.130 4.995 1.00 96.00 70 ILE A N 1
ATOM 563 C CA . ILE A 1 70 ? -6.787 -4.485 4.874 1.00 96.00 70 ILE A CA 1
ATOM 564 C C . ILE A 1 70 ? -7.272 -4.964 6.240 1.00 96.00 70 ILE A C 1
ATOM 566 O O . ILE A 1 70 ? -8.422 -5.376 6.388 1.00 96.00 70 ILE A O 1
ATOM 570 N N . ALA A 1 71 ? -6.401 -4.900 7.248 1.00 95.94 71 ALA A N 1
ATOM 571 C CA . ALA A 1 71 ? -6.738 -5.340 8.595 1.00 95.94 71 ALA A C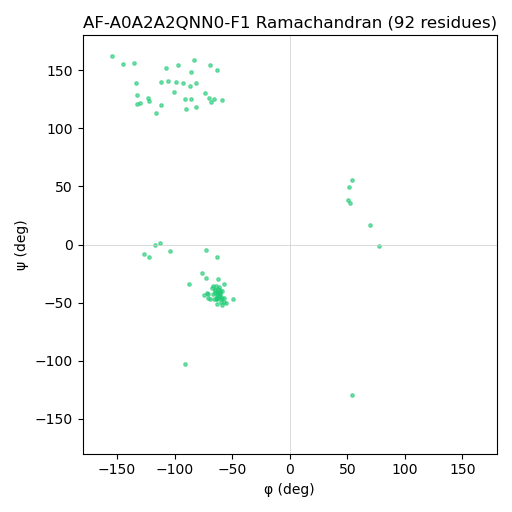A 1
ATOM 572 C C . ALA A 1 71 ? -7.890 -4.512 9.189 1.00 95.94 71 ALA A C 1
ATOM 574 O O . ALA A 1 71 ? -8.807 -5.077 9.787 1.00 95.94 71 ALA A O 1
ATOM 575 N N . SER A 1 72 ? -7.885 -3.194 8.977 1.00 95.19 72 SER A N 1
ATOM 576 C CA . SER A 1 72 ? -8.968 -2.302 9.384 1.00 95.19 72 SER A CA 1
ATOM 577 C C . SER A 1 72 ? -10.290 -2.676 8.730 1.00 95.19 72 SER A C 1
ATOM 579 O O . SER A 1 72 ? -11.268 -2.853 9.450 1.00 95.19 72 SER A O 1
ATOM 581 N N . ALA A 1 73 ? -10.330 -2.868 7.408 1.00 93.75 73 ALA A N 1
ATOM 582 C CA . ALA A 1 73 ? -11.541 -3.270 6.691 1.00 93.75 73 ALA A CA 1
ATOM 583 C C . ALA A 1 73 ? -12.114 -4.583 7.247 1.00 93.75 73 ALA A C 1
ATOM 585 O O . ALA A 1 73 ? -13.294 -4.654 7.592 1.00 93.75 73 ALA A O 1
ATOM 586 N N . MET A 1 74 ? -11.256 -5.585 7.463 1.00 95.31 74 MET A N 1
ATOM 587 C CA . MET A 1 74 ? -11.667 -6.862 8.053 1.00 95.31 74 MET A CA 1
ATOM 588 C C . MET A 1 74 ? -12.260 -6.694 9.459 1.00 95.31 74 MET A C 1
ATOM 590 O O . MET A 1 74 ? -13.249 -7.349 9.787 1.00 95.31 74 MET A O 1
ATOM 594 N N . LEU A 1 75 ? -11.679 -5.832 10.298 1.00 96.06 75 LEU A N 1
ATOM 595 C CA . LEU A 1 75 ? -12.173 -5.572 11.654 1.00 96.06 75 LEU A CA 1
ATOM 596 C C . LEU A 1 75 ? -13.488 -4.789 11.657 1.00 96.06 75 LEU A C 1
ATOM 598 O O . LEU A 1 75 ? -14.378 -5.128 12.437 1.00 96.06 75 LEU A O 1
ATOM 602 N N . LEU A 1 76 ? -13.614 -3.770 10.803 1.00 94.75 76 LEU A N 1
ATOM 603 C CA . LEU A 1 76 ? -14.842 -2.986 10.649 1.00 94.75 76 LEU A CA 1
ATOM 604 C C . LEU A 1 76 ? -16.012 -3.900 10.283 1.00 94.75 76 LEU A C 1
ATOM 606 O O . LEU A 1 76 ? -17.041 -3.875 10.956 1.00 94.75 76 LEU A O 1
ATOM 610 N N . GLU A 1 77 ? -15.821 -4.751 9.276 1.00 93.81 77 GLU A N 1
ATOM 611 C CA . GLU A 1 77 ? -16.849 -5.673 8.791 1.00 93.81 77 GLU A CA 1
ATOM 612 C C . GLU A 1 77 ? -17.155 -6.787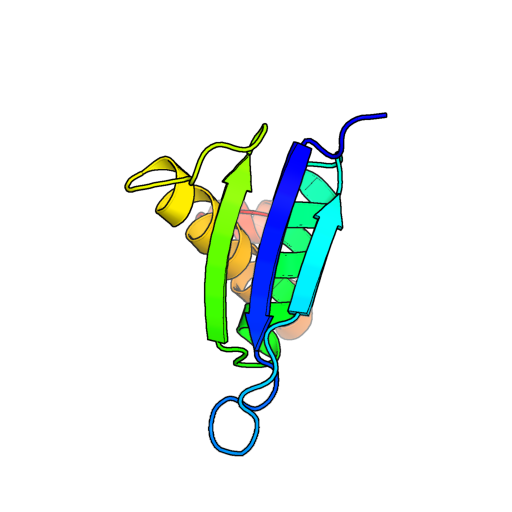 9.799 1.00 93.81 77 GLU A C 1
ATOM 614 O O . GLU A 1 77 ? -18.317 -7.047 10.105 1.00 93.81 77 GLU A O 1
ATOM 619 N N . SER A 1 78 ? -16.126 -7.429 10.361 1.00 96.56 78 SER A N 1
ATOM 620 C CA . SER A 1 78 ? -16.314 -8.603 11.228 1.00 96.56 78 SER A CA 1
ATOM 621 C C . SER A 1 78 ? -16.884 -8.259 12.603 1.00 96.56 78 SER A C 1
ATOM 623 O O . SER A 1 78 ? -17.524 -9.100 13.231 1.00 96.56 78 SER A O 1
ATOM 625 N N . LEU A 1 79 ? -16.613 -7.051 13.104 1.00 95.25 79 LEU A N 1
ATOM 626 C CA . LEU A 1 79 ? -16.990 -6.626 14.455 1.00 95.25 79 LEU A CA 1
ATOM 627 C C . LEU A 1 79 ? -18.051 -5.518 14.467 1.00 95.25 79 LEU A C 1
ATOM 629 O O . LEU A 1 79 ? -18.422 -5.069 15.550 1.00 95.25 79 LEU A O 1
ATOM 633 N N . VAL A 1 80 ? -18.530 -5.086 13.294 1.00 93.06 80 VAL A N 1
ATOM 634 C CA . VAL A 1 80 ? -19.495 -3.984 13.129 1.00 93.06 80 VAL A CA 1
ATOM 635 C C . VAL A 1 80 ? -19.025 -2.732 13.883 1.00 93.06 80 VAL A C 1
ATOM 637 O O . VAL A 1 80 ? -19.741 -2.147 14.696 1.00 93.06 80 VAL A O 1
ATOM 640 N N . LEU A 1 81 ? -17.761 -2.363 13.666 1.00 92.31 81 LEU A N 1
ATOM 641 C CA . LEU A 1 81 ? -17.133 -1.201 14.297 1.00 92.31 81 LEU A CA 1
ATOM 642 C C . LEU A 1 81 ? -17.174 0.008 13.371 1.00 92.31 81 LEU A C 1
ATOM 644 O O . LEU A 1 81 ? -17.184 -0.124 12.150 1.00 92.31 81 LEU A O 1
ATOM 648 N N . ASP A 1 82 ? -17.140 1.196 13.962 1.00 91.50 82 ASP A N 1
ATOM 649 C CA . ASP A 1 82 ? -16.856 2.418 13.227 1.00 91.50 82 ASP A CA 1
ATOM 650 C C . ASP A 1 82 ? -15.333 2.621 13.057 1.00 91.50 82 ASP A C 1
ATOM 652 O O . ASP A 1 82 ? -14.531 2.102 13.847 1.00 91.50 82 ASP A O 1
ATOM 656 N N . PRO A 1 83 ? -14.912 3.423 12.061 1.00 90.06 83 PRO A N 1
ATOM 657 C CA . PRO A 1 83 ? -13.514 3.778 11.861 1.00 90.06 83 PRO A CA 1
ATOM 658 C C . PRO A 1 83 ? -12.794 4.266 13.124 1.00 90.06 83 PRO A C 1
ATOM 660 O O . PRO A 1 83 ? -11.698 3.812 13.454 1.00 90.06 83 PRO A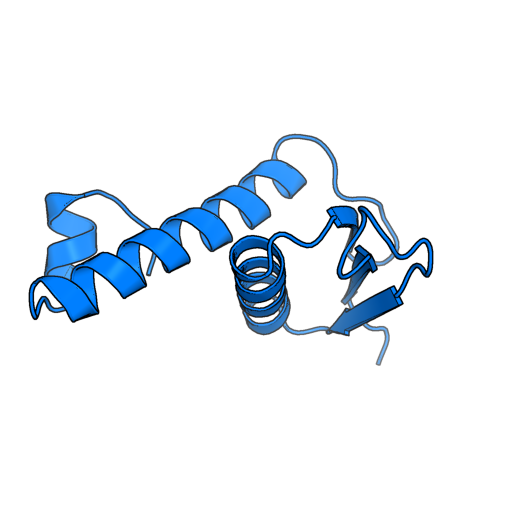 O 1
ATOM 663 N N . SER A 1 84 ? -13.404 5.168 13.891 1.00 92.81 84 SER A N 1
ATOM 664 C CA . SER A 1 84 ? -12.727 5.764 15.043 1.00 92.81 84 SER A CA 1
ATOM 665 C C . SER A 1 84 ? -12.402 4.718 16.115 1.00 92.81 84 SER A C 1
ATOM 667 O O . SER A 1 84 ? -11.309 4.751 16.689 1.00 92.81 84 SER A O 1
ATOM 669 N N . ALA A 1 85 ? -13.275 3.722 16.298 1.00 93.31 85 ALA A N 1
ATOM 670 C CA . ALA A 1 85 ? -13.044 2.597 17.193 1.00 93.31 85 ALA A CA 1
ATOM 671 C C . ALA A 1 85 ? -11.873 1.709 16.747 1.00 93.31 85 ALA A C 1
ATOM 673 O O . ALA A 1 85 ? -11.095 1.274 17.598 1.00 93.31 85 ALA A O 1
ATOM 674 N N . VAL A 1 86 ? -11.699 1.453 15.446 1.00 92.94 86 VAL A N 1
ATOM 675 C CA . VAL A 1 86 ? -10.575 0.634 14.952 1.00 92.94 86 VAL A CA 1
ATOM 676 C C . VAL A 1 86 ? -9.242 1.330 15.197 1.00 92.94 86 VAL A C 1
ATOM 678 O O . VAL A 1 86 ? -8.327 0.730 15.769 1.00 92.94 86 VAL A O 1
ATOM 681 N N . LYS A 1 87 ? -9.153 2.622 14.872 1.00 91.31 87 LYS A N 1
ATOM 682 C CA . LYS A 1 87 ? -7.952 3.418 15.140 1.00 91.31 87 LYS A CA 1
ATOM 683 C C . LYS A 1 87 ? -7.643 3.493 16.635 1.00 91.31 87 LYS A C 1
ATOM 685 O O . LYS A 1 87 ? -6.496 3.301 17.027 1.00 91.31 87 LYS A O 1
ATOM 690 N N . ALA A 1 88 ? -8.650 3.737 17.474 1.00 92.88 88 ALA A N 1
ATOM 691 C CA . ALA A 1 88 ? -8.466 3.860 18.920 1.00 92.88 88 ALA A CA 1
ATOM 692 C C . ALA A 1 88 ? -8.063 2.538 19.594 1.00 92.88 88 ALA A C 1
ATOM 694 O O . ALA A 1 88 ? -7.262 2.547 20.525 1.00 92.88 88 ALA A O 1
ATOM 695 N N . ARG A 1 89 ? -8.613 1.402 19.143 1.00 93.94 89 ARG A N 1
ATOM 696 C CA . ARG A 1 89 ? -8.394 0.089 19.775 1.00 93.94 89 ARG A CA 1
ATOM 697 C C . ARG A 1 89 ? -7.165 -0.643 19.250 1.00 93.94 89 ARG A C 1
ATOM 699 O O . ARG A 1 89 ? -6.540 -1.370 20.015 1.00 93.94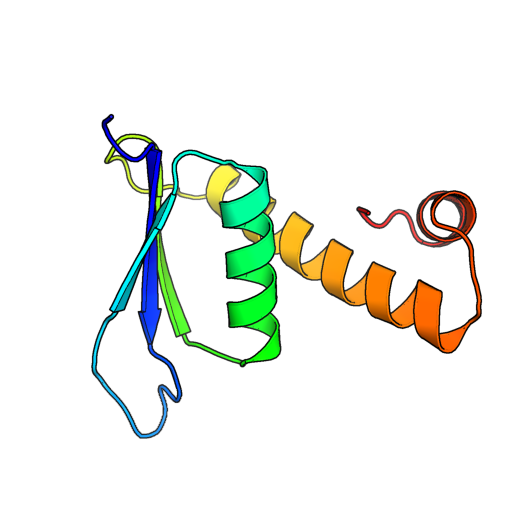 89 ARG A O 1
ATOM 706 N N . PHE A 1 90 ? -6.849 -0.484 17.966 1.00 92.88 90 PHE A N 1
ATOM 707 C CA . PHE A 1 90 ? -5.833 -1.291 17.284 1.00 92.88 90 PHE A CA 1
ATOM 708 C C . PHE A 1 90 ? -4.706 -0.462 16.660 1.00 92.88 90 PHE A C 1
ATOM 710 O O . PHE A 1 90 ? -3.697 -1.032 16.260 1.00 92.88 90 PHE A O 1
ATOM 717 N N . GLY A 1 91 ? -4.842 0.867 16.588 1.00 92.25 91 GLY A N 1
ATOM 718 C CA . GLY A 1 91 ? -3.798 1.749 16.059 1.00 92.25 91 GLY A CA 1
ATOM 719 C C . GLY A 1 91 ? -3.571 1.642 14.549 1.00 92.25 91 GLY A C 1
ATOM 720 O O . GLY A 1 91 ? -2.530 2.082 14.075 1.00 92.25 91 GLY A O 1
ATOM 721 N N . LEU A 1 92 ? -4.517 1.062 13.807 1.00 91.38 92 LEU A N 1
ATOM 722 C CA . LEU A 1 92 ? -4.401 0.825 12.367 1.00 91.38 92 LEU A CA 1
ATOM 723 C C . LEU A 1 92 ? -4.836 2.050 11.548 1.00 91.38 92 LEU A C 1
ATOM 725 O O . LEU A 1 92 ? -5.738 2.794 11.954 1.00 91.38 92 LEU A O 1
ATOM 729 N N . ALA A 1 93 ? -4.212 2.241 10.383 1.00 83.19 93 ALA A N 1
ATOM 730 C CA . ALA A 1 93 ? -4.683 3.172 9.364 1.00 83.19 93 ALA A CA 1
ATOM 731 C C . ALA A 1 93 ? -6.065 2.778 8.817 1.00 83.19 93 ALA A C 1
ATOM 733 O O . ALA A 1 93 ? -6.422 1.600 8.769 1.00 83.19 93 ALA A O 1
ATOM 734 N N . ILE A 1 94 ? -6.828 3.787 8.397 1.00 74.56 94 ILE A N 1
ATOM 735 C CA . ILE A 1 94 ? -8.168 3.676 7.809 1.00 74.56 94 ILE A CA 1
ATOM 736 C C . ILE A 1 94 ? -8.166 4.483 6.528 1.00 74.56 94 ILE A C 1
ATOM 738 O O . ILE A 1 94 ? -7.611 5.606 6.581 1.00 74.56 94 ILE A O 1
#

Radius of gyration: 14.67 Å; Cα contacts (8 Å, |Δi|>4): 141; chains: 1; bounding box: 33×34×37 Å

pLDDT: mean 91.99, std 7.46, range [53.22, 97.38]

Secondary structure (DSSP, 8-state):
---SEEEEEESSTTT----EEEEES-HHHHHHHHHHHHHTTPEEEEEEETTEEP-THHHHHHHHHHHHHHHHHHHHHHHT--HHHHHHHH----

Mean predicted aligned error: 4.16 Å

Nearest PDB structures (foldseek):
  8ckb-assembly1_I001  TM=4.482E-01  e=6.514E-01  Bacteroides phage crAss001
  2ktv-assembly1_A  TM=3.835E-01  e=6.536E+00  Homo sapiens